Protein AF-A0A150UYK4-F1 (afdb_monomer)

Structure (mmCIF, N/CA/C/O backbone):
data_AF-A0A150UYK4-F1
#
_entry.id   AF-A0A150UYK4-F1
#
loop_
_atom_site.group_PDB
_atom_site.id
_atom_site.type_symbol
_atom_site.label_atom_id
_atom_site.label_alt_id
_atom_site.label_comp_id
_atom_site.label_asym_id
_atom_site.label_entity_id
_atom_site.label_seq_id
_atom_site.pdbx_PDB_ins_code
_atom_site.Cartn_x
_atom_site.Cartn_y
_atom_site.Cartn_z
_atom_site.occupancy
_atom_site.B_iso_or_equiv
_atom_site.auth_seq_id
_atom_site.auth_comp_id
_atom_site.auth_asym_id
_atom_site.auth_atom_id
_atom_site.pdbx_PDB_model_num
ATOM 1 N N . MET A 1 1 ? 56.166 -42.490 8.193 1.00 41.78 1 MET A N 1
ATOM 2 C CA . MET A 1 1 ? 55.393 -41.247 8.404 1.00 41.78 1 MET A CA 1
ATOM 3 C C . MET A 1 1 ? 55.087 -40.650 7.041 1.00 41.78 1 MET A C 1
ATOM 5 O O . MET A 1 1 ? 56.007 -40.181 6.388 1.00 41.78 1 MET A O 1
ATOM 9 N N . SER A 1 2 ? 53.834 -40.708 6.588 1.00 37.66 2 SER A N 1
ATOM 10 C CA . SER A 1 2 ? 53.384 -40.029 5.365 1.00 37.66 2 SER A CA 1
ATOM 11 C C . SER A 1 2 ? 51.964 -39.523 5.599 1.00 37.66 2 SER A C 1
ATOM 13 O O . SER A 1 2 ? 51.120 -40.248 6.119 1.00 37.66 2 SER A O 1
ATOM 15 N N . ALA A 1 3 ? 51.780 -38.231 5.338 1.00 38.16 3 ALA A N 1
ATOM 16 C CA . ALA A 1 3 ? 50.733 -37.390 5.892 1.00 38.16 3 ALA A CA 1
ATOM 17 C C . ALA A 1 3 ? 49.345 -37.642 5.283 1.00 38.16 3 ALA A C 1
ATOM 19 O O . ALA A 1 3 ? 49.191 -37.804 4.073 1.00 38.16 3 ALA A O 1
ATOM 20 N N . SER A 1 4 ? 48.340 -37.616 6.159 1.00 37.97 4 SER A N 1
ATOM 21 C CA . SER A 1 4 ? 46.916 -37.702 5.845 1.00 37.97 4 SER A CA 1
ATOM 22 C C . SER A 1 4 ? 46.449 -36.419 5.147 1.00 37.97 4 SER A C 1
ATOM 24 O O . SER A 1 4 ? 46.595 -35.322 5.687 1.00 37.97 4 SER A O 1
ATOM 26 N N . ARG A 1 5 ? 45.912 -36.541 3.928 1.00 37.88 5 ARG A N 1
ATOM 27 C CA . ARG A 1 5 ? 45.310 -35.431 3.174 1.00 37.88 5 ARG A CA 1
ATOM 28 C C . ARG A 1 5 ? 43.870 -35.250 3.658 1.00 37.88 5 ARG A C 1
ATOM 30 O O . ARG A 1 5 ? 42.977 -35.986 3.243 1.00 37.88 5 ARG A O 1
ATOM 37 N N . SER A 1 6 ? 43.656 -34.283 4.546 1.00 39.59 6 SER A N 1
ATOM 38 C CA . SER A 1 6 ? 42.324 -33.862 4.986 1.00 39.59 6 SER A CA 1
ATOM 39 C C . SER A 1 6 ? 41.492 -33.394 3.791 1.00 39.59 6 SER A C 1
ATOM 41 O O . SER A 1 6 ? 41.824 -32.415 3.124 1.00 39.59 6 SER A O 1
ATOM 43 N N . GLN A 1 7 ? 40.405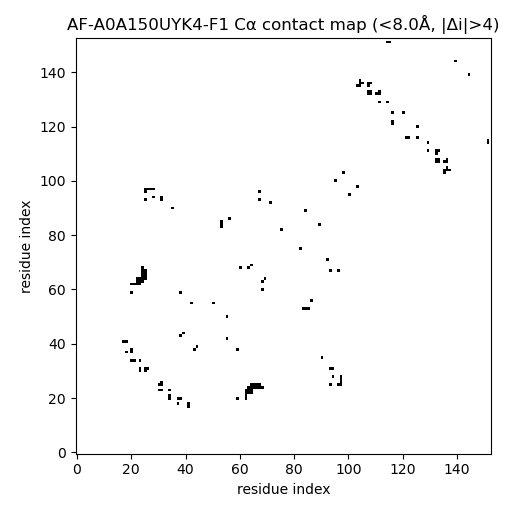 -34.113 3.516 1.00 41.28 7 GLN A N 1
ATOM 44 C CA . GLN A 1 7 ? 39.368 -33.701 2.579 1.00 41.28 7 GLN A CA 1
ATOM 45 C C . GLN A 1 7 ? 38.596 -32.538 3.209 1.00 41.28 7 GLN A C 1
ATOM 47 O O . GLN A 1 7 ? 37.773 -32.734 4.101 1.00 41.28 7 GLN A O 1
ATOM 52 N N . HIS A 1 8 ? 38.873 -31.310 2.776 1.00 39.81 8 HIS A N 1
ATOM 53 C CA . HIS A 1 8 ? 38.011 -30.180 3.097 1.00 39.81 8 HIS A CA 1
ATOM 54 C C . HIS A 1 8 ? 36.713 -30.328 2.299 1.00 39.81 8 HIS A C 1
ATOM 56 O O . HIS A 1 8 ? 36.669 -30.050 1.103 1.00 39.81 8 HIS A O 1
ATOM 62 N N . ALA A 1 9 ? 35.657 -30.803 2.961 1.00 41.19 9 ALA A N 1
ATOM 63 C CA . ALA A 1 9 ? 34.304 -30.731 2.436 1.00 41.19 9 ALA A CA 1
ATOM 64 C C . ALA A 1 9 ? 33.944 -29.253 2.225 1.00 41.19 9 ALA A C 1
ATOM 66 O O . ALA A 1 9 ? 33.888 -28.475 3.180 1.00 41.19 9 ALA A O 1
ATOM 67 N N . HIS A 1 10 ? 33.727 -28.852 0.973 1.00 42.84 10 HIS A N 1
ATOM 68 C CA . HIS A 1 10 ? 33.147 -27.549 0.676 1.00 42.84 10 HIS A CA 1
ATOM 69 C C . HIS A 1 10 ? 31.749 -27.482 1.307 1.00 42.84 10 HIS A C 1
ATOM 71 O O . HIS A 1 10 ? 30.961 -28.410 1.102 1.00 42.84 10 HIS A O 1
ATOM 77 N N . PRO A 1 11 ? 31.405 -26.424 2.062 1.00 45.41 11 PRO A N 1
ATOM 78 C CA . PRO A 1 11 ? 30.053 -26.274 2.568 1.00 45.41 11 PRO A CA 1
ATOM 79 C C . PRO A 1 11 ? 29.115 -26.138 1.369 1.00 45.41 11 PRO A C 1
ATOM 81 O O . PRO A 1 11 ? 29.203 -25.186 0.592 1.00 45.41 11 PRO A O 1
ATOM 84 N N . THR A 1 12 ? 28.232 -27.120 1.196 1.00 41.25 12 THR A N 1
ATOM 85 C CA . THR A 1 12 ? 27.165 -27.088 0.200 1.00 41.25 12 THR A CA 1
ATOM 86 C C . THR A 1 12 ? 26.349 -25.824 0.437 1.00 41.25 12 THR A C 1
ATOM 88 O O . THR A 1 12 ? 25.617 -25.731 1.425 1.00 41.25 12 THR A O 1
ATOM 91 N N . LYS A 1 13 ? 26.499 -24.829 -0.447 1.00 50.06 13 LYS A N 1
ATOM 92 C CA . LYS A 1 13 ? 25.675 -23.617 -0.458 1.00 50.06 13 LYS A CA 1
ATOM 93 C C . LYS A 1 13 ? 24.218 -24.072 -0.394 1.00 50.06 13 LYS A C 1
ATOM 95 O O . LYS A 1 13 ? 23.742 -24.730 -1.319 1.00 50.06 13 LYS A O 1
ATOM 100 N N . ARG A 1 14 ? 23.517 -23.783 0.708 1.00 47.06 14 ARG A N 1
ATOM 101 C CA . ARG A 1 14 ? 22.075 -24.035 0.805 1.00 47.06 14 ARG A CA 1
ATOM 102 C C . ARG A 1 14 ? 21.410 -23.199 -0.280 1.00 47.06 14 ARG A C 1
ATOM 104 O O . ARG A 1 14 ? 21.291 -21.985 -0.142 1.00 47.06 14 ARG A O 1
ATOM 111 N N . ILE A 1 15 ? 21.011 -23.843 -1.372 1.00 50.47 15 ILE A N 1
ATOM 112 C CA . ILE A 1 15 ? 20.191 -23.214 -2.401 1.00 50.47 15 ILE A CA 1
ATOM 113 C C . ILE A 1 15 ? 18.813 -23.019 -1.769 1.00 50.47 15 ILE A C 1
ATOM 115 O O . ILE A 1 15 ? 17.996 -23.939 -1.738 1.00 50.47 15 ILE A O 1
ATOM 119 N N . PHE A 1 16 ? 18.579 -21.838 -1.199 1.00 54.00 16 PHE A N 1
ATOM 120 C CA . PHE A 1 16 ? 17.243 -21.416 -0.803 1.00 54.00 16 PHE A CA 1
ATOM 121 C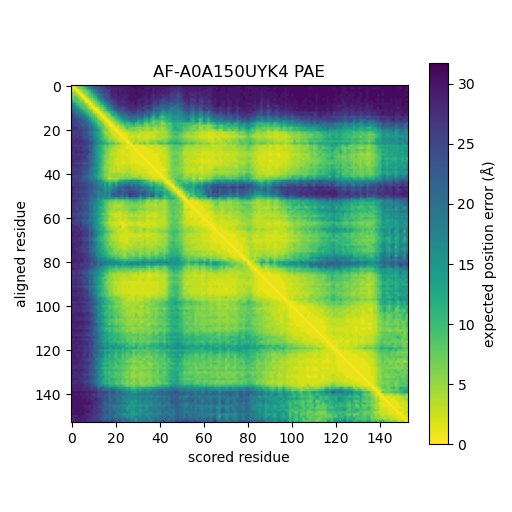 C . PHE A 1 16 ? 16.398 -21.344 -2.076 1.00 54.00 16 PHE A C 1
ATOM 123 O O . PHE A 1 16 ? 16.605 -20.473 -2.920 1.00 54.00 16 PHE A O 1
ATOM 130 N N . ARG A 1 17 ? 15.484 -22.302 -2.255 1.00 59.69 17 ARG A N 1
ATOM 131 C CA . ARG A 1 17 ? 14.493 -22.229 -3.329 1.00 59.69 17 ARG A CA 1
ATOM 132 C C . ARG A 1 17 ? 13.496 -21.143 -2.949 1.00 59.69 17 ARG A C 1
ATOM 134 O O . ARG A 1 17 ? 12.796 -21.279 -1.948 1.00 59.69 17 ARG A O 1
ATOM 141 N N . LEU A 1 18 ? 13.477 -20.064 -3.727 1.00 66.75 18 LEU A N 1
ATOM 142 C CA . LEU A 1 18 ? 12.472 -19.015 -3.598 1.00 66.75 18 LEU A CA 1
ATOM 143 C C . LEU A 1 18 ? 11.100 -19.650 -3.839 1.00 66.75 18 LEU A C 1
ATOM 145 O O . LEU A 1 18 ? 10.934 -20.461 -4.750 1.00 66.75 18 LEU A O 1
ATOM 149 N N . ARG A 1 19 ? 10.130 -19.332 -2.984 1.00 69.94 19 ARG A N 1
ATOM 150 C CA . ARG A 1 19 ? 8.753 -19.776 -3.182 1.00 69.94 19 ARG A CA 1
ATOM 151 C C . ARG A 1 19 ? 8.131 -18.894 -4.256 1.00 69.94 19 ARG A C 1
ATOM 153 O O . ARG A 1 19 ? 8.082 -17.680 -4.072 1.00 69.94 19 ARG A O 1
ATOM 160 N N . ASP A 1 20 ? 7.605 -19.501 -5.313 1.00 77.19 20 ASP A N 1
ATOM 161 C CA . ASP A 1 20 ? 6.874 -18.753 -6.333 1.00 77.19 20 ASP A CA 1
ATOM 162 C C . ASP A 1 20 ? 5.633 -18.081 -5.708 1.00 77.19 20 ASP A C 1
ATOM 164 O O . ASP A 1 20 ? 4.820 -18.757 -5.055 1.00 77.19 20 ASP A O 1
ATOM 168 N N . PRO A 1 21 ? 5.473 -16.753 -5.857 1.00 80.38 21 PRO A N 1
ATOM 169 C CA . PRO A 1 21 ? 4.268 -16.050 -5.463 1.00 80.38 21 PRO A CA 1
ATOM 170 C C . PRO A 1 21 ? 3.068 -16.573 -6.245 1.00 80.38 21 PRO A C 1
ATOM 172 O O . PRO A 1 21 ? 3.162 -16.934 -7.419 1.00 80.38 21 PRO A O 1
ATOM 175 N N . LYS A 1 22 ? 1.893 -16.547 -5.612 1.00 86.75 22 LYS A N 1
ATOM 176 C CA . LYS A 1 22 ? 0.650 -16.669 -6.374 1.00 86.75 22 LYS A CA 1
ATOM 177 C C . LYS A 1 22 ? 0.531 -15.460 -7.310 1.00 86.75 22 LYS A C 1
ATOM 179 O O . LYS A 1 22 ? 0.861 -14.354 -6.872 1.00 86.75 22 LYS A O 1
ATOM 184 N N . PRO A 1 23 ? 0.030 -15.637 -8.542 1.00 89.31 23 PRO A N 1
ATOM 185 C CA . PRO A 1 23 ? -0.203 -14.505 -9.419 1.00 89.31 23 PRO A CA 1
ATOM 186 C C . PRO A 1 23 ? -1.152 -13.477 -8.793 1.00 89.31 23 PRO A C 1
ATOM 188 O O . PRO A 1 23 ? -2.139 -13.845 -8.151 1.00 89.31 23 PRO A O 1
ATOM 191 N N . TYR A 1 24 ? -0.855 -12.194 -8.987 1.00 90.00 24 TYR A N 1
ATOM 192 C CA . TYR A 1 24 ? -1.623 -11.081 -8.443 1.00 90.00 24 TYR A CA 1
ATOM 193 C C . TYR A 1 24 ? -2.315 -10.299 -9.556 1.00 90.00 24 TYR A C 1
ATOM 195 O O . TYR A 1 24 ? -1.668 -9.725 -10.430 1.00 90.00 24 TYR A O 1
ATOM 203 N N . SER A 1 25 ? -3.645 -10.244 -9.488 1.00 88.31 25 SER A N 1
ATOM 204 C CA . SER A 1 25 ? -4.497 -9.584 -10.481 1.00 88.31 25 SER A CA 1
ATOM 205 C C . SER A 1 25 ? -5.189 -8.317 -9.967 1.00 88.31 25 SER A C 1
ATOM 207 O O . SER A 1 25 ? -6.147 -7.863 -10.585 1.00 88.31 25 SER A O 1
ATOM 209 N N . GLY A 1 26 ? -4.770 -7.762 -8.822 1.00 86.31 26 GLY A N 1
ATOM 210 C CA . GLY A 1 26 ? -5.419 -6.566 -8.264 1.00 86.31 26 GLY A CA 1
ATOM 211 C C . GLY A 1 26 ? -6.761 -6.841 -7.581 1.00 86.31 26 GLY A C 1
ATOM 212 O O . GLY A 1 26 ? -7.656 -6.009 -7.636 1.00 86.31 26 GLY A O 1
ATOM 213 N N . SER A 1 27 ? -6.941 -8.015 -6.971 1.00 84.88 27 SER A N 1
ATOM 214 C CA . SER A 1 27 ? -8.253 -8.445 -6.461 1.00 84.88 27 SER A CA 1
ATOM 215 C C . SER A 1 27 ? -8.656 -7.841 -5.110 1.00 84.88 27 SER A C 1
ATOM 217 O O . SER A 1 27 ? -9.845 -7.670 -4.855 1.00 84.88 27 SER A O 1
ATOM 219 N N . SER A 1 28 ? -7.707 -7.565 -4.207 1.00 85.88 28 SER A N 1
ATOM 220 C CA . SER A 1 28 ? -7.989 -6.998 -2.878 1.00 85.88 28 SER A CA 1
ATOM 221 C C . SER A 1 28 ? -6.727 -6.507 -2.164 1.00 85.88 28 SER A C 1
ATOM 223 O O . SER A 1 28 ? -5.620 -6.959 -2.460 1.00 85.88 28 SER A O 1
ATOM 225 N N . LEU A 1 29 ? -6.903 -5.662 -1.139 1.00 83.75 29 LEU A N 1
ATOM 226 C CA . LEU A 1 29 ? -5.810 -5.211 -0.266 1.00 83.75 29 LEU A CA 1
ATOM 227 C C . LEU A 1 29 ? -5.147 -6.375 0.487 1.00 83.75 29 LEU A C 1
ATOM 229 O O . LEU A 1 29 ? -3.930 -6.407 0.650 1.00 83.75 29 LEU A O 1
ATOM 233 N N . ARG A 1 30 ? -5.931 -7.382 0.890 1.00 83.94 30 ARG A N 1
ATOM 234 C CA . ARG A 1 30 ? -5.395 -8.607 1.496 1.00 83.94 30 ARG A CA 1
ATOM 235 C C . ARG A 1 30 ? -4.494 -9.362 0.520 1.00 83.94 30 ARG A C 1
ATOM 237 O O . ARG A 1 30 ? -3.382 -9.725 0.890 1.00 83.94 30 ARG A O 1
ATOM 244 N N . ALA A 1 31 ? -4.953 -9.565 -0.716 1.00 86.81 31 ALA A N 1
ATOM 245 C CA . ALA A 1 31 ? -4.157 -10.222 -1.751 1.00 86.81 31 ALA A CA 1
ATOM 246 C C . ALA A 1 31 ? -2.874 -9.436 -2.062 1.00 86.81 31 ALA A C 1
ATOM 248 O O . ALA A 1 31 ? -1.825 -10.044 -2.249 1.00 86.81 31 ALA A O 1
ATOM 249 N N . TYR A 1 32 ? -2.936 -8.100 -2.046 1.00 90.06 32 TYR A N 1
ATOM 250 C CA . TYR A 1 32 ? -1.758 -7.241 -2.160 1.00 90.06 32 TYR A CA 1
ATOM 251 C C . TYR A 1 32 ? -0.752 -7.495 -1.028 1.00 90.06 32 TYR A C 1
ATOM 253 O O . TYR A 1 32 ? 0.411 -7.775 -1.302 1.00 90.06 32 TYR A O 1
ATOM 261 N N . HIS A 1 33 ? -1.183 -7.470 0.237 1.00 87.44 33 HIS A N 1
ATOM 262 C CA . HIS A 1 33 ? -0.281 -7.719 1.367 1.00 87.44 33 HIS A CA 1
ATOM 263 C C . HIS A 1 33 ? 0.320 -9.125 1.339 1.00 87.44 33 HIS A C 1
ATOM 265 O O . HIS A 1 33 ? 1.507 -9.290 1.611 1.00 87.44 33 HIS A O 1
ATOM 271 N N . GLU A 1 34 ? -0.480 -10.137 0.998 1.00 88.44 34 GLU A N 1
ATOM 272 C CA . GLU A 1 34 ? 0.010 -11.506 0.831 1.00 88.44 34 GLU A CA 1
ATOM 273 C C . GLU A 1 34 ? 1.060 -11.585 -0.284 1.00 88.44 34 GLU A C 1
ATOM 275 O O . GLU A 1 34 ? 2.094 -12.223 -0.096 1.00 88.44 34 GLU A O 1
ATOM 280 N N . PHE A 1 35 ? 0.840 -10.893 -1.405 1.00 89.38 35 PHE A N 1
ATOM 281 C CA . PHE A 1 35 ? 1.780 -10.826 -2.520 1.00 89.38 35 PHE A CA 1
ATOM 282 C C . PHE A 1 35 ? 3.106 -10.170 -2.104 1.00 89.38 35 PHE A C 1
ATOM 284 O O . PHE A 1 35 ? 4.153 -10.814 -2.180 1.00 89.38 35 PHE A O 1
ATOM 291 N N . ILE A 1 36 ? 3.071 -8.946 -1.564 1.00 89.00 36 ILE A N 1
ATOM 292 C CA . ILE A 1 36 ? 4.263 -8.208 -1.102 1.00 89.00 36 ILE A CA 1
ATOM 293 C C . ILE A 1 36 ? 5.041 -8.990 -0.033 1.00 89.00 36 ILE A C 1
ATOM 295 O O . ILE A 1 36 ? 6.265 -9.097 -0.113 1.00 89.00 36 ILE A O 1
ATOM 299 N N . ARG A 1 37 ? 4.349 -9.631 0.918 1.00 86.69 37 ARG A N 1
ATOM 300 C CA . ARG A 1 37 ? 4.993 -10.424 1.976 1.00 86.69 37 ARG A CA 1
ATOM 301 C C . ARG A 1 37 ? 5.784 -11.612 1.421 1.00 86.69 37 ARG A C 1
ATOM 303 O O . ARG A 1 37 ? 6.791 -11.994 2.022 1.00 86.69 37 ARG A O 1
ATOM 310 N N . VAL A 1 38 ? 5.372 -12.209 0.296 1.00 85.88 38 VAL A N 1
ATOM 311 C CA . VAL A 1 38 ? 6.155 -13.283 -0.344 1.00 85.88 38 VAL A CA 1
ATOM 312 C C . VAL A 1 38 ? 7.491 -12.744 -0.846 1.00 85.88 38 VAL A C 1
ATOM 314 O O . VAL A 1 38 ? 8.505 -13.405 -0.627 1.00 85.88 38 VAL A O 1
ATOM 317 N N . TYR A 1 39 ? 7.528 -11.551 -1.446 1.00 84.38 39 TYR A N 1
ATOM 318 C CA . TYR A 1 39 ? 8.788 -10.917 -1.846 1.00 84.38 39 TYR A CA 1
ATOM 319 C C . TYR A 1 39 ? 9.689 -10.663 -0.636 1.00 84.38 39 TYR A C 1
ATOM 321 O O . TYR A 1 39 ? 10.835 -11.108 -0.614 1.00 84.38 39 TYR A O 1
ATOM 329 N N . GLU A 1 40 ? 9.155 -10.012 0.398 1.00 82.38 40 GLU A N 1
ATOM 330 C CA . GLU A 1 40 ? 9.904 -9.680 1.615 1.00 82.38 40 GLU A CA 1
ATOM 331 C C . GLU A 1 40 ? 10.445 -10.934 2.310 1.00 82.38 40 GLU A C 1
ATOM 333 O O . GLU A 1 40 ? 11.601 -10.967 2.717 1.00 82.38 40 GLU A O 1
ATOM 338 N N . SER A 1 41 ? 9.658 -12.010 2.374 1.00 80.00 41 SER A N 1
ATOM 339 C CA . SER A 1 41 ? 10.107 -13.280 2.961 1.00 80.00 41 SER A CA 1
ATOM 340 C C . SER A 1 41 ? 11.170 -13.971 2.102 1.00 80.00 41 SER A C 1
ATOM 342 O O . SER A 1 41 ? 12.081 -14.603 2.631 1.00 80.00 41 SER A O 1
ATOM 344 N N . SER A 1 42 ? 11.054 -13.866 0.777 1.00 77.00 42 SER A N 1
ATOM 345 C CA . SER A 1 42 ? 11.940 -14.557 -0.167 1.00 77.00 42 SER A CA 1
ATOM 346 C C . SER A 1 42 ? 13.286 -13.848 -0.324 1.00 77.00 42 SER A C 1
ATOM 348 O O . SER A 1 42 ? 14.310 -14.509 -0.474 1.00 77.00 42 SER A O 1
ATOM 350 N N . PHE A 1 43 ? 13.300 -12.514 -0.252 1.00 73.94 43 PHE A N 1
ATOM 351 C CA . PHE A 1 43 ? 14.487 -11.700 -0.519 1.00 73.94 43 PHE A CA 1
ATOM 352 C C . PHE A 1 43 ? 15.004 -10.912 0.690 1.00 73.94 43 PHE A C 1
ATOM 354 O O . PHE A 1 43 ? 16.178 -10.536 0.692 1.00 73.94 43 PHE A O 1
ATOM 361 N N . GLY A 1 44 ? 14.183 -10.700 1.723 1.00 65.62 44 GLY A N 1
ATOM 362 C CA . GLY A 1 44 ? 14.570 -10.034 2.972 1.00 65.62 44 GLY A CA 1
ATOM 363 C C . GLY A 1 44 ? 15.400 -10.910 3.916 1.00 65.62 44 GLY A C 1
ATOM 364 O O . GLY A 1 44 ? 16.097 -10.381 4.774 1.00 65.62 44 GLY A O 1
ATOM 365 N N . LEU A 1 45 ? 15.391 -12.238 3.730 1.00 56.19 45 LEU A N 1
ATOM 366 C CA . LEU A 1 45 ? 16.211 -13.188 4.501 1.00 56.19 45 LEU A CA 1
ATOM 367 C C . LEU A 1 45 ? 17.573 -13.502 3.855 1.00 56.19 45 LEU A C 1
ATOM 369 O O . LEU A 1 45 ? 18.434 -14.116 4.484 1.00 56.19 45 LEU A O 1
ATOM 373 N N . THR A 1 46 ? 17.797 -13.104 2.601 1.00 53.75 46 THR A N 1
ATOM 374 C CA . THR A 1 46 ? 19.071 -13.345 1.904 1.00 53.75 46 THR A CA 1
ATOM 375 C C . THR A 1 46 ? 20.104 -12.279 2.259 1.00 53.75 46 THR A C 1
ATOM 377 O O . THR A 1 46 ? 20.204 -11.265 1.573 1.00 53.75 46 THR A O 1
ATOM 380 N N . LEU A 1 47 ? 20.913 -12.542 3.291 1.00 47.88 47 LEU A N 1
ATOM 381 C CA . LEU A 1 47 ? 22.068 -11.711 3.661 1.00 47.88 47 LEU A CA 1
ATOM 382 C C . LEU A 1 47 ? 23.227 -11.761 2.637 1.00 47.88 47 LEU A C 1
ATOM 384 O O . LEU A 1 47 ? 24.132 -10.943 2.718 1.00 47.88 47 LEU A O 1
ATOM 388 N N . GLU A 1 48 ? 23.222 -12.700 1.679 1.00 49.81 48 GLU A N 1
ATOM 389 C CA . GLU A 1 48 ? 24.429 -13.015 0.885 1.00 49.81 48 GLU A CA 1
ATOM 390 C C . GLU A 1 48 ? 24.251 -13.170 -0.632 1.00 49.81 48 GLU A C 1
ATOM 392 O O . GLU A 1 48 ? 25.231 -13.405 -1.335 1.00 49.81 48 GLU A O 1
ATOM 397 N N . ASN A 1 49 ? 23.051 -12.993 -1.188 1.00 50.78 49 ASN A N 1
ATOM 398 C CA . ASN A 1 49 ? 22.901 -12.978 -2.646 1.00 50.78 49 ASN A CA 1
ATOM 399 C C . ASN A 1 49 ? 22.717 -11.539 -3.132 1.00 50.78 49 ASN A C 1
ATOM 401 O O . ASN A 1 49 ? 21.608 -10.996 -3.173 1.00 50.78 49 ASN A O 1
ATOM 405 N N . SER A 1 50 ? 23.852 -10.953 -3.508 1.00 46.72 50 SER A N 1
ATOM 406 C CA . SER A 1 50 ? 24.042 -9.679 -4.203 1.00 46.72 50 SER A CA 1
ATOM 407 C C . SER A 1 50 ? 23.473 -9.667 -5.630 1.00 46.72 50 SER A C 1
ATOM 409 O O . SER A 1 50 ? 24.049 -9.045 -6.520 1.00 46.72 50 SER A O 1
ATOM 411 N N . SER A 1 51 ? 22.350 -10.346 -5.895 1.00 56.00 51 SER A N 1
ATOM 412 C CA . SER A 1 51 ? 21.633 -10.074 -7.140 1.00 56.00 51 SER A CA 1
ATOM 413 C C . SER A 1 51 ? 21.164 -8.622 -7.084 1.00 56.00 51 SER A C 1
ATOM 415 O O . SER A 1 51 ? 20.621 -8.192 -6.057 1.00 56.00 51 SER A O 1
ATOM 417 N N . VAL A 1 52 ? 21.401 -7.874 -8.164 1.00 67.88 52 VAL A N 1
ATOM 418 C CA . VAL A 1 52 ? 21.008 -6.467 -8.280 1.00 67.88 52 VAL A CA 1
ATOM 419 C C . VAL A 1 52 ? 19.534 -6.377 -7.894 1.00 67.88 52 VAL A C 1
ATOM 421 O O . VAL A 1 52 ? 18.739 -7.219 -8.307 1.00 67.88 52 VAL A O 1
ATOM 424 N N . GLU A 1 53 ? 19.151 -5.404 -7.067 1.00 70.19 53 GLU A N 1
ATOM 425 C CA . GLU A 1 53 ? 17.757 -5.218 -6.624 1.00 70.19 53 GLU A CA 1
ATOM 426 C C . GLU A 1 53 ? 16.778 -5.251 -7.812 1.00 70.19 53 GLU A C 1
ATOM 428 O O . GLU A 1 53 ? 15.708 -5.851 -7.736 1.00 70.19 53 GLU A O 1
ATOM 433 N N . LYS A 1 54 ? 17.240 -4.743 -8.959 1.00 71.62 54 LYS A N 1
ATOM 434 C CA . LYS A 1 54 ? 16.601 -4.836 -10.270 1.00 71.62 54 LYS A CA 1
ATOM 435 C C . LYS A 1 54 ? 16.251 -6.263 -10.707 1.00 71.62 54 LYS A C 1
ATOM 437 O O . LYS A 1 54 ? 15.161 -6.465 -11.219 1.00 71.62 54 LYS A O 1
ATOM 442 N N . ASP A 1 55 ? 17.114 -7.254 -10.521 1.00 74.62 55 ASP A N 1
ATOM 443 C CA . ASP A 1 55 ? 16.857 -8.632 -10.967 1.00 74.62 55 ASP A CA 1
ATOM 444 C C . ASP A 1 55 ? 15.810 -9.320 -10.085 1.00 74.62 55 ASP A C 1
ATOM 446 O O . ASP A 1 55 ? 14.904 -9.981 -10.594 1.00 74.62 55 ASP A O 1
ATOM 450 N N . LYS A 1 56 ? 15.887 -9.106 -8.762 1.00 77.00 56 LYS A N 1
ATOM 451 C CA . LYS A 1 56 ? 14.867 -9.572 -7.799 1.00 77.00 56 LYS A CA 1
ATOM 452 C C . LYS A 1 56 ? 13.508 -8.983 -8.157 1.00 77.00 56 LYS A C 1
ATOM 454 O O . LYS A 1 56 ? 12.491 -9.675 -8.179 1.00 77.00 56 LYS A O 1
ATOM 459 N N . PHE A 1 57 ? 13.530 -7.699 -8.490 1.00 75.81 57 PHE A N 1
ATOM 460 C CA . PHE A 1 57 ? 12.372 -6.946 -8.902 1.00 75.81 57 PHE A CA 1
ATOM 461 C C . PHE A 1 57 ? 11.779 -7.452 -10.228 1.00 75.81 57 PHE A C 1
ATOM 463 O O . PHE A 1 57 ? 10.599 -7.796 -10.279 1.00 75.81 57 PHE A O 1
ATOM 470 N N . MET A 1 58 ? 12.600 -7.600 -11.274 1.00 76.75 58 MET A N 1
ATOM 471 C CA . MET A 1 58 ? 12.210 -8.163 -12.577 1.00 76.75 58 MET A CA 1
ATOM 472 C C . MET A 1 58 ? 11.610 -9.560 -12.450 1.00 76.75 58 MET A C 1
ATOM 474 O O . MET A 1 58 ? 10.591 -9.846 -13.080 1.00 76.75 58 MET A O 1
ATOM 478 N N . TRP A 1 59 ? 12.193 -10.403 -11.599 1.00 80.31 59 TRP A N 1
ATOM 479 C CA . TRP A 1 59 ? 11.648 -11.722 -11.310 1.00 80.31 59 TRP A CA 1
ATOM 480 C C . TRP A 1 59 ? 10.274 -11.647 -10.638 1.00 80.31 59 TRP A C 1
ATOM 482 O O . TRP A 1 59 ? 9.388 -12.423 -10.975 1.00 80.31 59 TRP A O 1
ATOM 492 N N . PHE A 1 6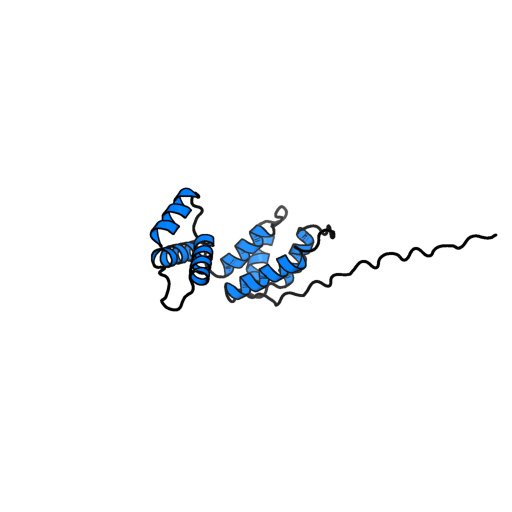0 ? 10.055 -10.722 -9.706 1.00 83.94 60 PHE A N 1
ATOM 493 C CA . PHE A 1 60 ? 8.785 -10.638 -8.986 1.00 83.94 60 PHE A CA 1
ATOM 494 C C . PHE A 1 60 ? 7.641 -10.070 -9.844 1.00 83.94 60 PHE A C 1
ATOM 496 O O . PHE A 1 60 ? 6.491 -10.493 -9.729 1.00 83.94 60 PHE A O 1
ATOM 503 N N . MET A 1 61 ? 7.953 -9.155 -10.764 1.00 83.12 61 MET A N 1
ATOM 504 C CA . MET A 1 61 ? 6.958 -8.531 -11.642 1.00 83.12 61 MET A CA 1
ATOM 505 C C . MET A 1 61 ? 6.243 -9.508 -12.575 1.00 83.12 61 MET A C 1
ATOM 507 O O . MET A 1 61 ? 5.095 -9.262 -12.943 1.00 83.12 61 MET A O 1
ATOM 511 N N . GLN A 1 62 ? 6.877 -10.625 -12.942 1.00 85.69 62 GLN A N 1
ATOM 512 C CA . GLN A 1 62 ? 6.263 -11.615 -13.836 1.00 85.69 62 GLN A CA 1
ATOM 513 C C . GLN A 1 62 ? 4.989 -12.249 -13.249 1.00 85.69 62 GLN A C 1
ATOM 515 O O . GLN A 1 62 ? 4.196 -12.834 -13.983 1.00 85.69 62 GLN A O 1
ATOM 520 N N . PHE A 1 63 ? 4.790 -12.130 -11.932 1.00 89.94 63 PHE A N 1
ATOM 521 C CA . PHE A 1 63 ? 3.617 -12.646 -11.235 1.00 89.94 63 PHE A CA 1
ATOM 522 C C . PHE A 1 63 ? 2.441 -11.655 -11.215 1.00 89.94 63 PHE A C 1
ATOM 524 O O . PHE A 1 63 ? 1.367 -12.013 -10.734 1.00 89.94 63 PHE A O 1
ATOM 531 N N . LEU A 1 64 ? 2.586 -10.439 -11.759 1.00 90.75 64 LEU A N 1
ATOM 532 C CA . LEU A 1 64 ? 1.440 -9.572 -12.040 1.00 90.75 64 LEU A CA 1
ATOM 533 C C . LEU A 1 64 ? 0.599 -10.142 -13.190 1.00 90.75 64 LEU A C 1
ATOM 535 O O . LEU A 1 64 ? 1.126 -10.625 -14.193 1.00 90.75 64 LEU A O 1
ATOM 539 N N . GLN A 1 65 ? -0.723 -10.029 -13.085 1.00 91.06 65 GLN A N 1
ATOM 540 C CA . GLN A 1 65 ? -1.669 -10.443 -14.122 1.00 91.06 65 GLN A CA 1
ATOM 541 C C . GLN A 1 65 ? -2.753 -9.393 -14.357 1.00 91.06 65 GLN A C 1
ATOM 543 O O . GLN A 1 65 ? -3.070 -8.612 -13.466 1.00 91.06 65 GLN A O 1
ATOM 548 N N . GLY A 1 66 ? -3.342 -9.407 -15.556 1.00 89.56 66 GLY A N 1
ATOM 549 C CA . GLY A 1 66 ? -4.430 -8.504 -15.938 1.00 89.56 66 GLY A CA 1
ATOM 550 C C . GLY A 1 66 ? -4.037 -7.027 -15.860 1.00 89.56 66 GLY A C 1
ATOM 551 O O . GLY A 1 66 ? -2.889 -6.668 -16.117 1.00 89.56 66 GLY A O 1
ATOM 552 N N . ASN A 1 67 ? -4.983 -6.180 -15.449 1.00 88.31 67 ASN A N 1
ATOM 553 C CA . ASN A 1 67 ? -4.817 -4.723 -15.460 1.00 88.31 67 ASN A CA 1
ATOM 554 C C . ASN A 1 67 ? -3.555 -4.224 -14.723 1.00 88.31 67 ASN A C 1
ATOM 556 O O . ASN A 1 67 ? -2.846 -3.403 -15.304 1.00 88.31 67 ASN A O 1
ATOM 560 N N . PRO A 1 68 ? -3.198 -4.712 -13.510 1.00 88.25 68 PRO A N 1
ATOM 561 C CA . PRO A 1 68 ? -1.954 -4.301 -12.853 1.00 88.25 68 PRO A CA 1
ATOM 562 C C . PRO A 1 68 ? -0.691 -4.575 -13.673 1.00 88.25 68 PRO A C 1
ATOM 564 O O . PRO A 1 68 ? 0.234 -3.765 -13.650 1.00 88.25 68 PRO A O 1
ATOM 567 N N . ARG A 1 69 ? -0.648 -5.699 -14.403 1.00 90.38 69 ARG A N 1
ATOM 568 C CA . ARG A 1 69 ? 0.480 -6.048 -15.276 1.00 90.38 69 ARG A CA 1
ATOM 569 C C . ARG A 1 69 ? 0.596 -5.038 -16.410 1.00 90.38 69 ARG A C 1
ATOM 571 O O . ARG A 1 69 ? 1.663 -4.462 -16.608 1.00 90.38 69 ARG A O 1
ATOM 578 N N . ASP A 1 70 ? -0.498 -4.818 -17.129 1.00 90.31 70 ASP A N 1
ATOM 579 C CA . ASP A 1 70 ? -0.507 -3.967 -18.319 1.00 90.31 70 ASP A CA 1
ATOM 580 C C . ASP A 1 70 ? -0.202 -2.510 -17.958 1.00 90.31 70 ASP A C 1
ATOM 582 O O . ASP A 1 70 ? 0.649 -1.876 -18.585 1.00 90.31 70 ASP A O 1
ATOM 586 N N . ALA A 1 71 ? -0.811 -2.006 -16.880 1.00 89.12 71 ALA A N 1
ATOM 587 C CA . ALA A 1 71 ? -0.555 -0.666 -16.366 1.00 89.12 71 ALA A CA 1
ATOM 588 C C . ALA A 1 71 ? 0.913 -0.483 -15.952 1.00 89.12 71 ALA A C 1
ATOM 590 O O . ALA A 1 71 ? 1.512 0.562 -16.221 1.00 89.12 71 ALA A O 1
ATOM 591 N N . TRP A 1 72 ? 1.515 -1.503 -15.334 1.00 87.81 72 TRP A N 1
ATOM 592 C CA . TRP A 1 72 ? 2.918 -1.455 -14.947 1.00 87.81 72 TRP A CA 1
ATOM 593 C C . TRP A 1 72 ? 3.851 -1.395 -16.163 1.00 87.81 72 TRP A C 1
ATOM 595 O O . TRP A 1 72 ? 4.739 -0.543 -16.223 1.00 87.81 72 TRP A O 1
ATOM 605 N N . TYR A 1 73 ? 3.631 -2.248 -17.169 1.00 86.81 73 TYR A N 1
ATOM 606 C CA . TYR A 1 73 ? 4.431 -2.211 -18.395 1.00 86.81 73 TYR A CA 1
ATOM 607 C C . TYR A 1 73 ? 4.295 -0.870 -19.123 1.00 86.81 73 TYR A C 1
ATOM 609 O O . TYR A 1 73 ? 5.309 -0.310 -19.534 1.00 86.81 73 TYR A O 1
ATOM 617 N N . MET A 1 74 ? 3.086 -0.306 -19.212 1.00 87.19 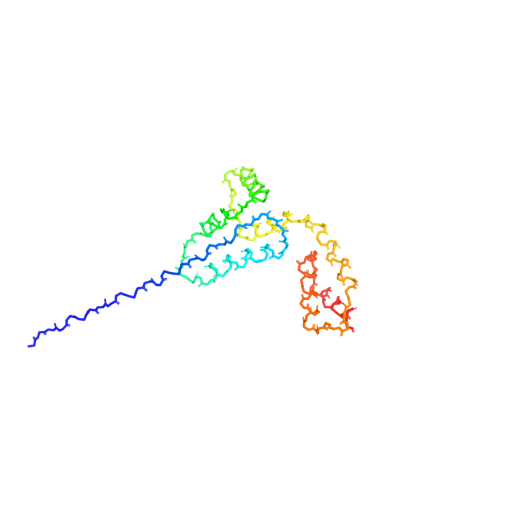74 MET A N 1
ATOM 618 C CA . MET A 1 74 ? 2.880 1.027 -19.793 1.00 87.19 74 MET A CA 1
ATOM 619 C C . MET A 1 74 ? 3.649 2.119 -19.036 1.00 87.19 74 MET A C 1
ATOM 621 O O . MET A 1 74 ? 4.270 2.977 -19.665 1.00 87.19 74 MET A O 1
ATOM 625 N N . GLN A 1 75 ? 3.656 2.080 -17.699 1.00 84.12 75 GLN A N 1
ATOM 626 C CA . GLN A 1 75 ? 4.429 3.011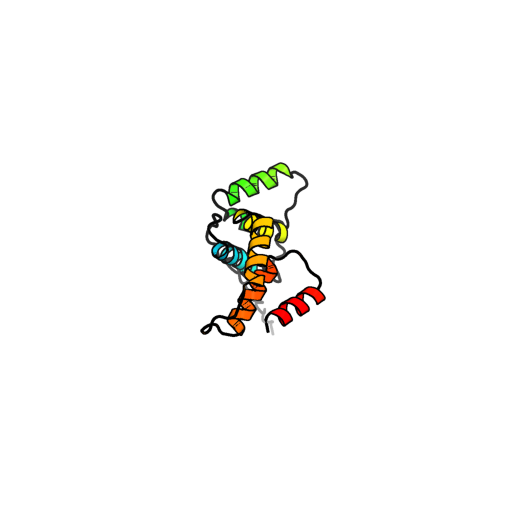 -16.872 1.00 84.12 75 GLN A CA 1
ATOM 627 C C . GLN A 1 75 ? 5.934 2.889 -17.152 1.00 84.12 75 GLN A C 1
ATOM 629 O O . GLN A 1 75 ? 6.612 3.903 -17.330 1.00 84.12 75 GLN A O 1
ATOM 634 N N . CYS A 1 76 ? 6.456 1.661 -17.218 1.00 81.50 76 CYS A N 1
ATOM 635 C CA . CYS A 1 76 ? 7.861 1.413 -17.521 1.00 81.50 76 CYS A CA 1
ATOM 636 C C . CYS A 1 76 ? 8.249 1.891 -18.924 1.00 81.50 76 CYS A C 1
ATOM 638 O O . CYS A 1 76 ? 9.272 2.559 -19.056 1.00 81.50 76 CYS A O 1
ATOM 640 N N . GLU A 1 77 ? 7.451 1.593 -19.954 1.00 82.88 77 GLU A N 1
ATOM 641 C CA . GLU A 1 77 ? 7.719 2.047 -21.326 1.00 82.88 77 GLU A CA 1
ATOM 642 C C . GLU A 1 77 ? 7.698 3.577 -21.428 1.00 82.88 77 GLU A C 1
ATOM 644 O O . GLU A 1 77 ? 8.599 4.162 -22.026 1.00 82.88 77 GLU A O 1
ATOM 649 N N . ARG A 1 78 ? 6.741 4.249 -20.771 1.00 82.31 78 ARG A N 1
ATOM 650 C CA . ARG A 1 78 ? 6.647 5.719 -20.770 1.00 82.31 78 ARG A CA 1
ATOM 651 C C . ARG A 1 78 ? 7.878 6.403 -20.172 1.00 82.31 78 ARG A C 1
ATOM 653 O O . ARG A 1 78 ? 8.178 7.536 -20.531 1.00 82.31 78 ARG A O 1
ATOM 660 N N . MET A 1 79 ? 8.557 5.747 -19.233 1.00 77.56 79 MET A N 1
ATOM 661 C CA . MET A 1 79 ? 9.653 6.341 -18.461 1.00 77.56 79 MET A CA 1
ATOM 662 C C . MET A 1 79 ? 11.042 5.844 -18.919 1.00 77.56 79 MET A C 1
ATOM 664 O O . MET A 1 79 ? 12.071 6.238 -18.364 1.00 77.56 79 MET A O 1
ATOM 668 N N . ARG A 1 80 ? 11.111 4.982 -19.943 1.00 77.06 80 ARG A N 1
ATOM 669 C CA . ARG A 1 80 ? 12.381 4.546 -20.546 1.00 77.06 80 ARG A CA 1
ATOM 670 C C . ARG A 1 80 ? 13.085 5.687 -21.296 1.00 77.06 80 ARG A C 1
ATOM 672 O O . ARG A 1 80 ? 12.423 6.597 -21.786 1.00 77.06 80 ARG A O 1
ATOM 679 N N . PRO A 1 81 ? 14.427 5.634 -21.435 1.00 65.62 81 PRO A N 1
ATOM 680 C CA . PRO A 1 81 ? 15.339 4.570 -20.988 1.00 65.62 81 PRO A CA 1
ATOM 681 C C . PRO A 1 81 ? 15.900 4.750 -19.564 1.00 65.62 81 PRO A C 1
ATOM 683 O O . PRO A 1 81 ? 1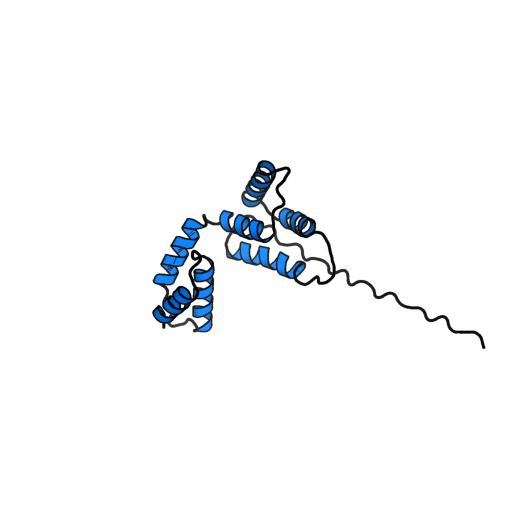6.584 3.859 -19.071 1.00 65.62 81 PRO A O 1
ATOM 686 N N . LEU A 1 82 ? 15.632 5.880 -18.902 1.00 70.38 82 LEU A N 1
ATOM 687 C CA . LEU A 1 82 ? 16.298 6.271 -17.648 1.00 70.38 82 LEU A CA 1
ATOM 688 C C . LEU A 1 82 ? 15.613 5.752 -16.375 1.00 70.38 82 LEU A C 1
ATOM 690 O O . LEU A 1 82 ? 16.164 5.888 -15.284 1.00 70.38 82 LEU A O 1
ATOM 694 N N . TYR A 1 83 ? 14.421 5.167 -16.486 1.00 75.69 83 TYR A N 1
ATOM 695 C CA . TYR A 1 83 ? 13.665 4.732 -15.319 1.00 75.69 83 TYR A CA 1
ATOM 696 C C . TYR A 1 83 ? 14.121 3.379 -14.780 1.00 75.69 83 TYR A C 1
ATOM 698 O O . TYR A 1 83 ? 14.036 2.351 -15.454 1.00 75.69 83 TYR A O 1
ATOM 706 N N . ASN A 1 84 ? 14.564 3.396 -13.524 1.00 75.88 84 ASN A N 1
ATOM 707 C CA . ASN A 1 84 ? 14.887 2.211 -12.746 1.00 75.88 84 ASN A CA 1
ATOM 708 C C . ASN A 1 84 ? 13.981 2.180 -11.501 1.00 75.88 84 ASN A C 1
ATOM 710 O O . ASN A 1 84 ? 14.353 2.764 -10.482 1.00 75.88 84 ASN A O 1
ATOM 714 N N . PRO A 1 85 ? 12.784 1.572 -11.594 1.00 77.06 85 PRO A N 1
ATOM 715 C CA . PRO A 1 85 ? 11.823 1.547 -10.497 1.00 77.06 85 PRO A CA 1
ATOM 716 C C . PRO A 1 85 ? 12.407 0.881 -9.251 1.00 77.06 85 PRO A C 1
ATOM 718 O O . PRO A 1 85 ? 13.042 -0.172 -9.330 1.00 77.06 85 PRO A O 1
ATOM 721 N N . THR A 1 86 ? 12.154 1.482 -8.094 1.00 79.50 86 THR A N 1
ATOM 722 C CA . THR A 1 86 ? 12.508 0.899 -6.792 1.00 79.50 86 THR A CA 1
ATOM 723 C C . THR A 1 86 ? 11.413 -0.042 -6.290 1.00 79.50 86 THR A C 1
ATOM 725 O O . THR A 1 86 ? 10.243 0.092 -6.660 1.00 79.50 86 THR A O 1
ATOM 728 N N . TRP A 1 87 ? 11.754 -0.953 -5.370 1.00 81.94 87 TRP A N 1
ATOM 729 C CA . TRP A 1 87 ? 10.759 -1.818 -4.724 1.00 81.94 87 TRP A CA 1
ATOM 730 C C . TRP A 1 87 ? 9.624 -1.018 -4.069 1.00 81.94 87 TRP A C 1
ATOM 732 O O . TRP A 1 87 ? 8.449 -1.349 -4.207 1.00 81.94 87 TRP A O 1
ATOM 742 N N . ARG A 1 88 ? 9.968 0.092 -3.408 1.00 82.56 88 ARG A N 1
ATOM 743 C CA . ARG A 1 88 ? 8.996 0.983 -2.766 1.00 82.56 88 ARG A CA 1
ATOM 744 C C . ARG A 1 88 ? 8.006 1.584 -3.765 1.00 82.56 88 ARG A C 1
ATOM 746 O O . ARG A 1 88 ? 6.814 1.613 -3.482 1.00 82.56 88 ARG A O 1
ATOM 753 N N . GLU A 1 89 ? 8.482 2.048 -4.919 1.00 83.56 89 GLU A N 1
ATOM 754 C CA . GLU A 1 89 ? 7.612 2.598 -5.968 1.00 83.56 89 GLU A CA 1
ATOM 755 C C . GLU A 1 89 ? 6.670 1.539 -6.529 1.00 83.56 89 GLU A C 1
ATOM 757 O O . GLU A 1 89 ? 5.496 1.820 -6.753 1.00 83.56 89 GLU A O 1
ATOM 762 N N . PHE A 1 90 ? 7.156 0.311 -6.701 1.00 85.69 90 PHE A N 1
ATOM 763 C CA . PHE A 1 90 ? 6.316 -0.797 -7.128 1.00 85.69 90 PHE A CA 1
ATOM 764 C C . PHE A 1 90 ? 5.239 -1.158 -6.108 1.00 85.69 90 PHE A C 1
ATOM 766 O O . PHE A 1 90 ? 4.090 -1.367 -6.495 1.00 85.69 90 PHE A O 1
ATOM 773 N N . CYS A 1 91 ? 5.583 -1.221 -4.818 1.00 87.88 91 CYS A N 1
ATOM 774 C CA . CYS A 1 91 ? 4.608 -1.456 -3.755 1.00 87.88 91 CYS A CA 1
ATOM 775 C C . CYS A 1 91 ? 3.499 -0.402 -3.804 1.00 87.88 91 CYS A C 1
ATOM 777 O O . CYS A 1 91 ? 2.323 -0.758 -3.884 1.00 87.88 91 CYS A O 1
ATOM 779 N N . SER A 1 92 ? 3.872 0.882 -3.850 1.00 87.44 92 SER A N 1
ATOM 780 C CA . SER A 1 92 ? 2.911 1.982 -3.966 1.00 87.44 92 SER A CA 1
ATOM 781 C C . SER A 1 92 ? 2.060 1.860 -5.227 1.00 87.44 92 SER A C 1
ATOM 783 O O . SER A 1 92 ? 0.838 1.828 -5.127 1.00 87.44 92 SER A O 1
ATOM 785 N N . PHE A 1 93 ? 2.680 1.675 -6.396 1.00 88.06 93 PHE A N 1
ATOM 786 C CA . PHE A 1 93 ? 1.962 1.513 -7.660 1.00 88.06 93 PHE A CA 1
ATOM 787 C C . PHE A 1 93 ? 0.942 0.373 -7.597 1.00 88.06 93 PHE A C 1
ATOM 789 O O . PHE A 1 93 ? -0.219 0.549 -7.953 1.00 88.06 93 PHE A O 1
ATOM 796 N N . THR A 1 94 ? 1.372 -0.799 -7.130 1.00 88.38 94 THR A N 1
ATOM 797 C CA . THR A 1 94 ? 0.555 -2.019 -7.100 1.00 88.38 94 THR A CA 1
ATOM 798 C C . THR A 1 94 ? -0.619 -1.875 -6.134 1.00 88.38 94 THR A C 1
ATOM 800 O O . THR A 1 94 ? -1.705 -2.400 -6.393 1.00 88.38 94 THR A O 1
ATOM 803 N N . LYS A 1 95 ? -0.418 -1.136 -5.037 1.00 88.81 95 LYS A N 1
ATOM 804 C CA . LYS A 1 95 ? -1.467 -0.766 -4.084 1.00 88.81 95 LYS A CA 1
ATOM 805 C C . LYS A 1 95 ? -2.448 0.239 -4.689 1.00 88.81 95 LYS A C 1
ATOM 807 O O . LYS A 1 95 ? -3.654 0.082 -4.529 1.00 88.81 95 LYS A O 1
ATOM 812 N N . ASP A 1 96 ? -1.946 1.225 -5.424 1.00 88.69 96 ASP A N 1
ATOM 813 C CA . ASP A 1 96 ? -2.748 2.273 -6.066 1.00 88.69 96 ASP A CA 1
ATOM 814 C C . ASP A 1 96 ? -3.607 1.749 -7.223 1.00 88.69 96 ASP A C 1
ATOM 816 O O . ASP A 1 96 ? -4.624 2.353 -7.554 1.00 88.69 96 ASP A O 1
ATOM 820 N N . GLN A 1 97 ? -3.276 0.580 -7.782 1.00 86.25 97 GLN A N 1
ATOM 821 C CA . GLN A 1 97 ? -4.159 -0.114 -8.727 1.00 86.25 97 GLN A CA 1
ATOM 822 C C . GLN A 1 97 ? -5.461 -0.627 -8.084 1.00 86.25 97 GLN A C 1
ATOM 824 O O . GLN A 1 97 ? -6.427 -0.876 -8.803 1.00 86.25 97 GLN A O 1
ATOM 829 N N . LEU A 1 98 ? -5.507 -0.820 -6.759 1.00 85.88 98 LEU A N 1
ATOM 830 C CA . LEU A 1 98 ? -6.712 -1.298 -6.065 1.00 85.88 98 LEU A CA 1
ATOM 831 C C . LEU A 1 98 ? -7.736 -0.186 -5.852 1.00 85.88 98 LEU A C 1
ATOM 833 O O . LEU A 1 98 ? -8.940 -0.395 -5.975 1.00 85.88 98 LEU A O 1
ATOM 837 N N . GLU A 1 99 ? -7.247 0.983 -5.461 1.00 83.25 99 GLU A N 1
ATOM 838 C CA . GLU A 1 99 ? -8.047 2.160 -5.166 1.00 83.25 99 GLU A CA 1
ATOM 839 C C . GLU A 1 99 ? -7.136 3.378 -5.278 1.00 83.25 99 GLU A C 1
ATOM 841 O O . GLU A 1 99 ? -5.989 3.338 -4.827 1.00 83.25 99 GLU A O 1
ATOM 846 N N . ASP A 1 100 ? -7.665 4.461 -5.843 1.00 83.50 100 ASP A N 1
ATOM 847 C CA . ASP A 1 100 ? -6.966 5.740 -5.914 1.00 83.50 100 ASP A CA 1
ATOM 848 C C . ASP A 1 100 ? -6.443 6.149 -4.517 1.00 83.50 100 ASP A C 1
ATOM 850 O O . ASP A 1 100 ? -7.205 6.095 -3.541 1.00 83.50 100 ASP A O 1
ATOM 854 N N . PRO A 1 101 ? -5.163 6.548 -4.387 1.00 84.00 101 PRO A N 1
ATOM 855 C CA . PRO A 1 101 ? -4.549 6.818 -3.089 1.00 84.00 101 PRO A CA 1
ATOM 856 C C . PRO A 1 101 ? -5.250 7.943 -2.322 1.00 84.00 101 PRO A C 1
ATOM 858 O O . PRO A 1 101 ? -5.350 7.874 -1.096 1.00 84.00 101 PRO A O 1
ATOM 861 N N . ILE A 1 102 ? -5.793 8.948 -3.019 1.00 82.06 102 ILE A N 1
ATOM 862 C CA . ILE A 1 102 ? -6.531 10.049 -2.392 1.00 82.06 102 ILE A CA 1
ATOM 863 C C . ILE A 1 102 ? -7.851 9.518 -1.830 1.00 82.06 102 ILE A C 1
ATOM 865 O O . ILE A 1 102 ? -8.187 9.788 -0.675 1.00 82.06 102 ILE A O 1
ATOM 869 N N . LYS A 1 103 ? -8.587 8.712 -2.605 1.00 83.12 103 LYS A N 1
ATOM 870 C CA . LYS A 1 103 ? -9.826 8.070 -2.130 1.00 83.12 103 LYS A CA 1
ATOM 871 C C . LYS A 1 103 ? -9.570 7.158 -0.931 1.00 83.12 103 LYS A C 1
ATOM 873 O O . LYS A 1 103 ? -10.306 7.233 0.056 1.00 83.12 103 LYS A O 1
ATOM 878 N N . ARG A 1 104 ? -8.509 6.349 -0.986 1.00 85.69 104 ARG A N 1
ATOM 879 C CA . ARG A 1 104 ? -8.111 5.447 0.099 1.00 85.69 104 ARG A CA 1
ATOM 880 C C . ARG A 1 104 ? -7.772 6.219 1.376 1.00 85.69 104 ARG A C 1
ATOM 882 O O . ARG A 1 104 ? -8.295 5.882 2.438 1.00 85.69 104 ARG A O 1
ATOM 889 N N . GLY A 1 105 ? -7.005 7.306 1.268 1.00 85.00 105 GLY A N 1
ATOM 890 C CA . GLY A 1 105 ? -6.679 8.179 2.399 1.00 85.00 105 GLY A CA 1
ATOM 891 C C . GLY A 1 105 ? -7.904 8.876 3.002 1.00 85.00 105 GLY A C 1
ATOM 892 O O . GLY A 1 105 ? -8.069 8.893 4.221 1.00 85.00 105 GLY A O 1
ATOM 893 N N . LEU A 1 106 ? -8.831 9.377 2.176 1.00 85.12 106 LEU A N 1
ATOM 894 C CA . LEU A 1 106 ? -10.090 9.974 2.651 1.00 85.12 106 LEU A CA 1
ATOM 895 C C . LEU A 1 106 ? -10.971 8.960 3.395 1.00 85.12 106 LEU A C 1
ATOM 897 O O . LEU A 1 106 ? -11.564 9.274 4.436 1.00 85.12 106 LEU A O 1
ATOM 901 N N . LYS A 1 107 ? -11.049 7.731 2.878 1.00 87.38 107 LYS A N 1
ATOM 902 C CA . LYS A 1 107 ? -11.768 6.626 3.515 1.00 87.38 107 LYS A CA 1
ATOM 903 C C . LYS A 1 107 ? -11.120 6.244 4.842 1.00 87.38 107 LYS A C 1
ATOM 905 O O . LYS A 1 107 ? -11.832 6.104 5.836 1.00 87.38 107 LYS A O 1
ATOM 910 N N . ALA A 1 108 ? -9.793 6.144 4.881 1.00 87.88 108 ALA A N 1
ATOM 911 C CA . ALA A 1 108 ? -9.043 5.866 6.098 1.00 87.88 108 ALA A CA 1
ATOM 912 C C . ALA A 1 108 ? -9.257 6.953 7.158 1.00 87.88 108 ALA A C 1
ATOM 914 O O . ALA A 1 108 ? -9.620 6.626 8.283 1.00 87.88 108 ALA A O 1
ATOM 915 N N . ALA A 1 109 ? -9.171 8.235 6.787 1.00 86.62 109 ALA A N 1
ATOM 916 C CA . ALA A 1 109 ? -9.434 9.362 7.686 1.00 86.62 109 ALA A CA 1
ATOM 917 C C . ALA A 1 109 ? -10.860 9.328 8.249 1.00 86.62 109 ALA A C 1
ATOM 919 O O . ALA A 1 109 ? -11.084 9.513 9.448 1.00 86.62 109 ALA A O 1
ATOM 920 N N . THR A 1 110 ? -11.839 9.038 7.391 1.00 87.81 110 THR A N 1
ATOM 921 C CA . THR A 1 110 ? -13.244 8.926 7.797 1.00 87.81 110 THR A CA 1
ATOM 922 C C . THR A 1 110 ? -13.455 7.771 8.773 1.00 87.81 110 THR A C 1
ATOM 924 O O . THR A 1 110 ? -14.107 7.953 9.805 1.00 87.81 110 THR A O 1
ATOM 927 N N . ASN A 1 111 ? -12.902 6.597 8.464 1.00 90.06 111 ASN A N 1
ATOM 928 C CA . ASN A 1 111 ? -13.006 5.408 9.303 1.00 90.06 111 ASN A CA 1
ATOM 929 C C . ASN A 1 111 ? -12.279 5.600 10.628 1.00 90.06 111 ASN A C 1
ATOM 931 O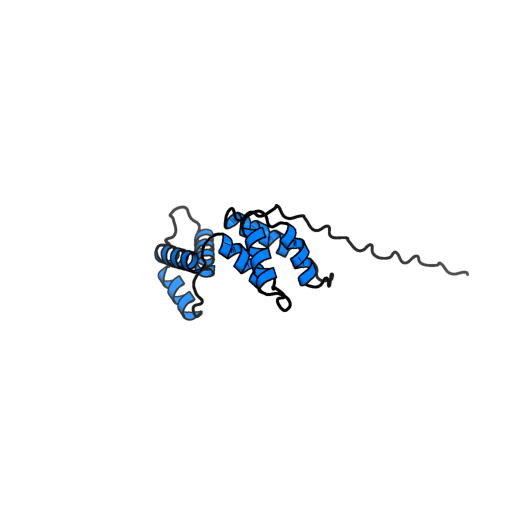 O . ASN A 1 111 ? -12.828 5.251 11.666 1.00 90.06 111 ASN A O 1
ATOM 935 N N . PHE A 1 112 ? -11.101 6.222 10.609 1.00 88.94 112 PHE A N 1
ATOM 936 C CA . PHE A 1 112 ? -10.315 6.509 11.802 1.00 88.94 112 PHE A CA 1
ATOM 937 C C . PHE A 1 112 ? -11.087 7.441 12.729 1.00 88.94 112 PHE A C 1
ATOM 939 O O . PHE A 1 112 ? -11.289 7.139 13.903 1.00 88.94 112 PHE A O 1
ATOM 946 N N . ARG A 1 113 ? -11.644 8.535 12.194 1.00 86.19 113 ARG A N 1
ATOM 947 C CA . ARG A 1 113 ? -12.470 9.467 12.974 1.00 86.19 113 ARG A CA 1
ATOM 948 C C . ARG A 1 113 ? -13.679 8.782 13.610 1.00 86.19 113 ARG A C 1
ATOM 950 O O . ARG A 1 113 ? -14.001 9.087 14.752 1.00 86.19 113 ARG A O 1
ATOM 957 N N . LYS A 1 114 ? -14.312 7.838 12.915 1.00 90.38 114 LYS A N 1
ATOM 958 C CA . LYS A 1 114 ? -15.481 7.092 13.412 1.00 90.38 114 LYS A CA 1
ATOM 959 C C . LYS A 1 114 ? -15.133 5.857 14.248 1.00 90.38 114 LYS A C 1
ATOM 961 O O . LYS A 1 114 ? -16.034 5.280 14.844 1.00 90.38 114 LYS A O 1
ATOM 966 N N . ALA A 1 115 ? -13.869 5.440 14.273 1.00 91.38 115 ALA A N 1
ATOM 967 C CA . ALA A 1 115 ? -13.455 4.217 14.940 1.00 91.38 115 ALA A CA 1
ATOM 968 C C . ALA A 1 115 ? -13.707 4.312 16.448 1.00 91.38 115 ALA A C 1
ATOM 970 O O . ALA A 1 115 ? -13.256 5.264 17.093 1.00 91.38 115 ALA A O 1
ATOM 971 N N . LEU A 1 116 ? -14.409 3.306 16.960 1.00 92.00 116 LEU A N 1
ATOM 972 C CA . LEU A 1 116 ? -14.605 2.985 18.368 1.00 92.00 116 LEU A CA 1
ATOM 973 C C . LEU A 1 116 ? -14.340 1.486 18.522 1.00 92.00 116 LEU A C 1
ATOM 975 O O . LEU A 1 116 ? -14.645 0.715 17.605 1.00 92.00 116 LEU A O 1
ATOM 979 N N . GLN A 1 117 ? -13.769 1.088 19.656 1.00 91.81 117 GLN A N 1
ATOM 980 C CA . GLN A 1 117 ? -13.557 -0.322 19.966 1.00 91.81 117 GLN A CA 1
ATOM 981 C C . GLN A 1 117 ? -14.915 -1.026 20.079 1.00 91.81 117 GLN A C 1
ATOM 983 O O . GLN A 1 117 ? -15.805 -0.550 20.786 1.00 91.81 117 GLN A O 1
ATOM 988 N N . GLN A 1 118 ? -15.086 -2.145 19.373 1.00 91.94 118 GLN A N 1
ATOM 989 C CA . GLN A 1 118 ? -16.309 -2.947 19.485 1.00 91.94 118 GLN A CA 1
ATOM 990 C C . GLN A 1 118 ? -16.337 -3.724 20.813 1.00 91.94 118 GLN A C 1
ATOM 992 O O . GLN A 1 118 ? -15.268 -4.066 21.325 1.00 91.94 118 GLN A O 1
ATOM 997 N N . PRO A 1 119 ? -17.523 -4.049 21.367 1.00 91.25 119 PRO A N 1
ATOM 998 C CA . PRO A 1 119 ? -17.638 -4.736 22.659 1.00 91.25 119 PRO A CA 1
ATOM 999 C C . PRO A 1 119 ? -16.897 -6.080 22.743 1.00 91.25 119 PRO A C 1
ATOM 1001 O O . PRO A 1 119 ? -16.456 -6.475 23.818 1.00 91.25 119 PRO A O 1
ATOM 1004 N N . ASP A 1 120 ? -16.757 -6.781 21.620 1.00 93.88 120 ASP A N 1
ATOM 1005 C CA . ASP A 1 120 ? -16.090 -8.080 21.478 1.00 93.88 120 ASP A CA 1
ATOM 1006 C C . ASP A 1 120 ? -14.647 -7.975 20.946 1.00 93.88 120 ASP A C 1
ATOM 1008 O O . ASP A 1 120 ? -13.934 -8.977 20.848 1.00 93.88 120 ASP A O 1
ATOM 1012 N N . GLN A 1 121 ? -14.182 -6.768 20.616 1.00 93.62 121 GLN A N 1
ATOM 1013 C CA . GLN A 1 121 ? -12.852 -6.539 20.068 1.00 93.62 121 GLN A CA 1
ATOM 1014 C C . GLN A 1 121 ? -11.827 -6.362 21.189 1.00 93.62 121 GLN A C 1
ATOM 1016 O O . GLN A 1 121 ? -11.997 -5.552 22.097 1.00 93.62 121 GLN A O 1
ATOM 1021 N N . THR A 1 122 ? -10.707 -7.080 21.106 1.00 94.88 122 THR A N 1
ATOM 1022 C CA . THR A 1 122 ? -9.592 -6.881 22.044 1.00 94.88 122 THR A CA 1
ATOM 1023 C C . THR A 1 122 ? -8.906 -5.532 21.812 1.00 94.88 122 THR A C 1
ATOM 1025 O O . THR A 1 122 ? -8.867 -5.032 20.686 1.00 94.88 122 THR A O 1
ATOM 1028 N N . VAL A 1 123 ? -8.286 -4.972 22.857 1.00 91.25 123 VAL A N 1
ATOM 1029 C CA . VAL A 1 123 ? -7.508 -3.720 22.756 1.00 91.25 123 VAL A CA 1
ATOM 1030 C C . VAL A 1 123 ? -6.407 -3.838 21.699 1.00 91.25 123 VAL A C 1
ATOM 1032 O O . VAL A 1 123 ? -6.229 -2.932 20.893 1.00 91.25 123 VAL A O 1
ATOM 1035 N N . TRP A 1 124 ? -5.724 -4.985 21.638 1.00 91.12 124 TRP A N 1
ATOM 1036 C CA . TRP A 1 124 ? -4.713 -5.265 20.615 1.00 91.12 124 TRP A CA 1
ATOM 1037 C C . TRP A 1 124 ? -5.292 -5.247 19.200 1.00 91.12 124 TRP A C 1
ATOM 1039 O O . TRP A 1 124 ? -4.742 -4.590 18.322 1.00 91.12 124 TRP A O 1
ATOM 1049 N N . ALA A 1 125 ? -6.424 -5.920 18.977 1.00 88.44 125 ALA A N 1
ATOM 1050 C CA . ALA A 1 125 ? -7.071 -5.924 17.668 1.00 88.44 125 ALA A CA 1
ATOM 1051 C C . ALA A 1 125 ? -7.554 -4.524 17.257 1.00 88.44 125 ALA A C 1
ATOM 1053 O O . ALA A 1 125 ? -7.518 -4.190 16.073 1.00 88.44 125 ALA A O 1
ATOM 1054 N N . PHE A 1 126 ? -7.995 -3.704 18.215 1.00 91.94 126 PHE A N 1
ATOM 1055 C CA . PHE A 1 126 ? -8.381 -2.321 17.952 1.00 91.94 126 PHE A CA 1
ATOM 1056 C C . PHE A 1 126 ? -7.171 -1.435 17.632 1.00 91.94 126 PHE A C 1
ATOM 1058 O O . PHE A 1 126 ? -7.200 -0.714 16.638 1.00 91.94 126 PHE A O 1
ATOM 1065 N N . ALA A 1 127 ? -6.081 -1.551 18.394 1.00 89.00 127 ALA A N 1
ATOM 1066 C CA . ALA A 1 127 ? -4.835 -0.833 18.131 1.00 89.00 127 ALA A CA 1
ATOM 1067 C C . ALA A 1 127 ? -4.273 -1.166 16.739 1.00 89.00 127 ALA A C 1
ATOM 1069 O O . ALA A 1 127 ? -4.008 -0.259 15.955 1.00 89.00 127 ALA A O 1
ATOM 1070 N N . THR A 1 128 ? -4.200 -2.453 16.378 1.00 88.31 128 THR A N 1
ATOM 1071 C CA . THR A 1 128 ? -3.767 -2.879 15.037 1.00 88.31 128 THR A CA 1
ATOM 1072 C C . THR A 1 128 ? -4.678 -2.330 13.936 1.00 88.31 128 THR A C 1
ATOM 1074 O O . THR A 1 128 ? -4.197 -1.926 12.879 1.00 88.31 128 THR A O 1
ATOM 1077 N N . TYR A 1 129 ? -5.996 -2.279 14.157 1.00 88.69 129 TYR A N 1
ATOM 1078 C CA . TYR A 1 129 ? -6.917 -1.664 13.199 1.00 88.69 129 TYR A CA 1
ATOM 1079 C C . TYR A 1 129 ? -6.639 -0.166 13.009 1.00 88.6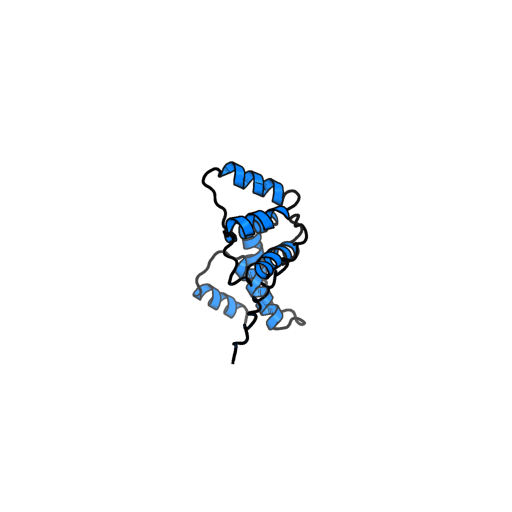9 129 TYR A C 1
ATOM 1081 O O . TYR A 1 129 ? -6.610 0.305 11.871 1.00 88.69 129 TYR A O 1
ATOM 1089 N N . LEU A 1 130 ? -6.397 0.572 14.096 1.00 89.38 130 LEU A N 1
ATOM 1090 C CA . LEU A 1 130 ? -6.038 1.988 14.022 1.00 89.38 130 LEU A CA 1
ATOM 1091 C C . LEU A 1 130 ? -4.717 2.191 13.274 1.00 89.38 130 LEU A C 1
ATOM 1093 O O . LEU A 1 130 ? -4.688 3.006 12.360 1.00 89.38 130 LEU A O 1
ATOM 1097 N N . GLU A 1 131 ? -3.674 1.411 13.566 1.00 87.94 131 GLU A N 1
ATOM 1098 C CA . GLU A 1 131 ? -2.382 1.481 12.863 1.00 87.94 131 GLU A CA 1
ATOM 1099 C C . GLU A 1 131 ? -2.519 1.268 11.347 1.00 87.94 131 GLU A C 1
ATOM 1101 O O . GLU A 1 131 ? -1.886 1.966 10.552 1.00 87.94 131 GLU A O 1
ATOM 1106 N N . VAL A 1 132 ? -3.383 0.338 10.923 1.00 87.44 132 VAL A N 1
ATOM 1107 C CA . VAL A 1 132 ? -3.662 0.114 9.496 1.00 87.44 132 VAL A CA 1
ATOM 1108 C C . VAL A 1 132 ? -4.291 1.354 8.867 1.00 87.44 132 VAL A C 1
ATOM 1110 O O . VAL A 1 132 ? -3.877 1.758 7.781 1.00 87.44 132 VAL A O 1
ATOM 1113 N N . LEU A 1 133 ? -5.259 1.982 9.537 1.00 88.50 133 LEU A N 1
ATOM 1114 C CA . LEU A 1 133 ? -5.867 3.218 9.047 1.00 88.50 133 LEU A CA 1
ATOM 1115 C C . LEU A 1 133 ? -4.855 4.368 9.002 1.00 88.50 133 LEU A C 1
ATOM 1117 O O . LEU A 1 133 ? -4.810 5.075 8.000 1.00 88.50 133 LEU A O 1
ATOM 1121 N N . GLU A 1 134 ? -4.027 4.525 10.041 1.00 87.31 134 GLU A N 1
ATOM 1122 C CA . GLU A 1 134 ? -2.961 5.536 10.103 1.00 87.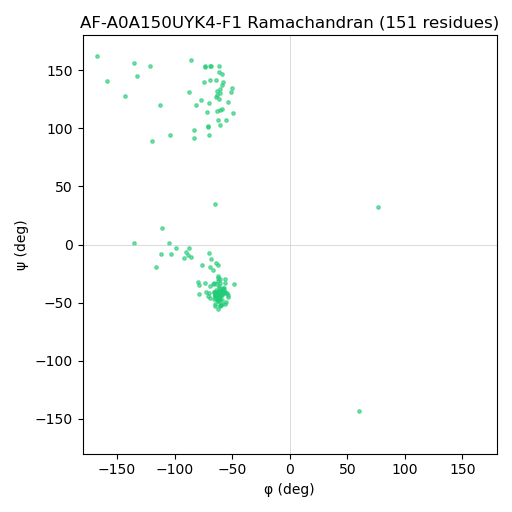31 134 GLU A CA 1
ATOM 1123 C C . GLU A 1 134 ? -1.977 5.404 8.938 1.00 87.31 134 GLU A C 1
ATOM 1125 O O . GLU A 1 134 ? -1.558 6.412 8.373 1.00 87.31 134 GLU A O 1
ATOM 1130 N N . SER A 1 135 ? -1.663 4.173 8.523 1.00 84.38 135 SER A N 1
ATOM 1131 C CA . SER A 1 135 ? -0.728 3.910 7.421 1.00 84.38 135 SER A CA 1
ATOM 1132 C C . SER A 1 135 ? -1.199 4.423 6.051 1.00 84.38 135 SER A C 1
ATOM 1134 O O . SER A 1 135 ? -0.396 4.522 5.123 1.00 84.38 135 SER A O 1
ATOM 1136 N N . GLU A 1 136 ? -2.489 4.743 5.913 1.00 85.81 136 GLU A N 1
ATOM 1137 C CA . GLU A 1 136 ? -3.092 5.302 4.695 1.00 85.81 136 GLU A CA 1
ATOM 1138 C C . GLU A 1 136 ? -3.353 6.810 4.791 1.00 85.81 136 GLU A C 1
ATOM 1140 O O . GLU A 1 136 ? -3.768 7.428 3.807 1.00 85.81 136 GLU A O 1
ATOM 1145 N N . LEU A 1 137 ? -3.175 7.413 5.968 1.00 83.62 137 LEU A N 1
ATOM 1146 C CA . LEU A 1 137 ? -3.364 8.847 6.147 1.00 83.62 137 LEU A CA 1
ATOM 1147 C C . LEU A 1 137 ? -2.205 9.621 5.509 1.00 83.62 137 LEU A C 1
ATOM 1149 O O . LEU A 1 137 ? -1.079 9.135 5.391 1.00 83.62 137 LEU A O 1
ATOM 1153 N N . LEU A 1 138 ? -2.483 10.865 5.113 1.00 72.94 138 LEU A N 1
ATOM 1154 C CA . LEU A 1 138 ? -1.429 11.778 4.674 1.00 72.94 138 LEU A CA 1
ATOM 1155 C C . LEU A 1 138 ? -0.412 11.973 5.811 1.00 72.94 138 LEU A C 1
ATOM 1157 O O . LEU A 1 138 ? -0.826 11.988 6.969 1.00 72.94 138 LEU A O 1
ATOM 1161 N N . PRO A 1 139 ? 0.886 12.158 5.513 1.00 67.44 139 PRO A N 1
ATOM 1162 C CA . PRO A 1 139 ? 1.907 12.308 6.543 1.00 67.44 139 PRO A CA 1
ATOM 1163 C C . PRO A 1 139 ? 1.537 13.421 7.532 1.00 67.44 139 PRO A C 1
ATOM 1165 O O . PRO A 1 139 ? 1.344 14.570 7.136 1.00 67.44 139 PRO A O 1
ATOM 1168 N N . TYR A 1 140 ? 1.454 13.087 8.818 1.00 67.69 140 TYR A N 1
ATOM 1169 C CA . TYR A 1 140 ? 1.279 14.047 9.906 1.00 67.69 140 TYR A CA 1
ATOM 1170 C C . TYR A 1 140 ? 2.437 13.933 10.901 1.00 67.69 140 TYR A C 1
ATOM 1172 O O . TYR A 1 140 ? 3.083 12.892 11.011 1.00 67.69 140 TYR A O 1
ATOM 1180 N N . SER A 1 141 ? 2.736 15.029 11.603 1.00 71.31 141 SER A N 1
ATOM 1181 C CA . SER A 1 141 ? 3.776 15.046 12.635 1.00 71.31 141 SER A CA 1
ATOM 1182 C C . SER A 1 141 ? 3.446 14.069 13.770 1.00 71.31 141 SER A C 1
ATOM 1184 O O . SER A 1 141 ? 2.282 13.795 14.059 1.00 71.31 141 SER A O 1
ATOM 1186 N N . GLU A 1 142 ? 4.468 13.574 14.466 1.00 72.38 142 GLU A N 1
ATOM 1187 C CA . GLU A 1 142 ? 4.294 12.670 15.612 1.00 72.38 142 GLU A CA 1
ATOM 1188 C C . GLU A 1 142 ? 3.388 13.269 16.706 1.00 72.38 142 GLU A C 1
ATOM 1190 O O . GLU A 1 142 ? 2.582 12.563 17.306 1.00 72.38 142 GLU A O 1
ATOM 1195 N N . ALA A 1 143 ? 3.418 14.592 16.889 1.00 68.56 143 ALA A N 1
ATOM 1196 C CA . ALA A 1 143 ? 2.510 15.299 17.791 1.00 68.56 143 ALA A CA 1
ATOM 1197 C C . ALA A 1 143 ? 1.029 15.120 17.404 1.00 68.56 143 ALA A C 1
ATOM 1199 O O . ALA A 1 143 ? 0.193 14.853 18.269 1.00 68.56 143 ALA A O 1
ATOM 1200 N N . HIS A 1 144 ? 0.701 15.195 16.109 1.00 68.38 144 HIS A N 1
ATOM 1201 C CA . HIS A 1 144 ? -0.656 14.922 15.627 1.00 68.38 144 HIS A CA 1
ATOM 1202 C C . HIS A 1 144 ? -1.046 13.451 15.829 1.00 68.38 144 HIS A C 1
ATOM 1204 O O . HIS A 1 144 ? -2.203 13.170 16.135 1.00 68.38 144 HIS A O 1
ATOM 1210 N N . ARG A 1 145 ? -0.084 12.518 15.738 1.00 70.19 145 ARG A N 1
ATOM 1211 C CA . ARG A 1 145 ? -0.310 11.092 16.038 1.00 70.19 145 ARG A CA 1
ATOM 1212 C C . ARG A 1 145 ? -0.760 10.886 17.470 1.00 70.19 145 ARG A C 1
ATOM 1214 O O . ARG A 1 145 ? -1.795 10.281 17.726 1.00 70.19 145 ARG A O 1
ATOM 1221 N N . VAL A 1 146 ? 0.016 11.429 18.400 1.00 75.94 146 VAL A N 1
ATOM 1222 C CA . VAL A 1 146 ? -0.229 11.295 19.833 1.00 75.94 146 VAL A CA 1
ATOM 1223 C C . VAL A 1 146 ? -1.573 11.926 20.205 1.00 75.94 146 VAL A C 1
ATOM 1225 O O . VAL A 1 146 ? -2.378 11.294 20.884 1.00 75.94 146 VAL A O 1
ATOM 1228 N N . GLN A 1 147 ? -1.867 13.126 19.695 1.00 72.38 147 GLN A N 1
ATOM 1229 C CA . GLN A 1 147 ? -3.153 13.794 19.915 1.00 72.38 147 GLN A CA 1
ATOM 1230 C C . GLN A 1 147 ? -4.340 12.969 19.392 1.00 72.38 147 GLN A C 1
ATOM 1232 O O . GLN A 1 147 ? -5.368 12.864 20.063 1.00 72.38 147 GLN A O 1
ATOM 1237 N N . HIS A 1 148 ? -4.206 12.357 18.215 1.00 71.50 148 HIS A N 1
ATOM 1238 C CA . HIS A 1 148 ? -5.239 11.493 17.653 1.00 71.50 148 HIS A CA 1
ATOM 1239 C C . HIS A 1 148 ? -5.458 10.223 18.477 1.00 71.50 148 HIS A C 1
ATOM 1241 O O . HIS A 1 148 ? -6.612 9.868 18.710 1.00 71.50 148 HIS A O 1
ATOM 1247 N N . ILE A 1 149 ? -4.400 9.578 18.971 1.00 73.00 149 ILE A N 1
ATOM 1248 C CA . ILE A 1 149 ? -4.521 8.407 19.851 1.00 73.00 149 ILE A CA 1
ATOM 1249 C C . ILE A 1 149 ? -5.245 8.785 21.148 1.00 73.00 149 ILE A C 1
ATOM 1251 O O . ILE A 1 149 ? -6.199 8.111 21.527 1.00 73.00 149 ILE A O 1
ATOM 1255 N N . TYR A 1 150 ? -4.873 9.898 21.789 1.00 72.88 150 TYR A N 1
ATOM 1256 C CA . TYR A 1 150 ? -5.555 10.359 23.004 1.00 72.88 150 TYR A CA 1
ATOM 1257 C C . TYR A 1 150 ? -7.029 10.704 22.779 1.00 72.88 150 TYR A C 1
ATOM 1259 O O . TYR A 1 150 ? -7.827 10.542 23.691 1.00 72.88 150 TYR A O 1
ATOM 1267 N N . SER A 1 151 ? -7.422 11.123 21.572 1.00 73.69 151 SER A N 1
ATOM 1268 C CA . SER A 1 151 ? -8.838 11.360 21.243 1.00 73.69 151 SER A CA 1
ATOM 1269 C C . SER A 1 151 ? -9.688 10.080 21.151 1.00 73.69 151 SER A C 1
ATOM 1271 O O . SER A 1 151 ? -10.902 10.165 20.957 1.00 73.69 151 SER A O 1
ATOM 1273 N N . LYS A 1 152 ? -9.050 8.903 21.221 1.00 69.81 152 LYS A N 1
ATOM 1274 C CA . LYS A 1 152 ? -9.659 7.571 21.082 1.00 69.81 152 LYS A CA 1
ATOM 1275 C C . LYS A 1 152 ? -9.656 6.743 22.365 1.00 69.81 152 LYS A C 1
ATOM 1277 O O . LYS A 1 152 ? -10.261 5.671 22.353 1.00 69.81 152 LYS A O 1
ATOM 1282 N N . LEU A 1 153 ? -8.969 7.215 23.405 1.00 66.94 153 LEU A N 1
ATOM 1283 C CA . LEU A 1 153 ? -8.999 6.659 24.760 1.00 66.94 153 LEU A CA 1
ATOM 1284 C C . LEU A 1 153 ? -10.208 7.210 25.521 1.00 66.94 153 LEU A C 1
ATOM 1286 O O . LEU A 1 153 ? -10.781 6.433 26.313 1.00 66.94 153 LEU A O 1
#

Secondary structure (DSSP, 8-state):
-----------------PPPPPPB-S--HHHHHHHHHHHHHHHSS-SS----HHHHHHHHHTTB-SHHHHHHHHHHHHHTTT----HHHHHHHHHHTTS-HHHHHHHHHHHHHH----TT--HHHHHHHHHHHHTTSPP--HHHHHHHHHTT-

pLDDT: mean 77.15, std 15.27, range [37.66, 94.88]

Mean predicted aligned error: 11.66 Å

Foldseek 3Di:
DDDDDDDDDDPDPPPPDQDQAAADALPDPVSLVSLLVSLCVRPVPPPDDPDPQQVSVVVSLVSYDDPLNVVVVVVVVVPPDPDDDGPVNNSVSSNCSNDPLVVLQVVLVVCLVVDAADPPHDPVNSVVSNVVSVVSHDDDDVVVVVVSVVVHD

Radius of gyration: 22.44 Å; Cα contacts (8 Å, |Δi|>4): 85; chains: 1; bounding box: 73×56×46 Å

Solvent-accessible surface area (backbone atoms only — not comparable to full-atom values): 9518 Å² total; per-residue (Å²): 141,82,84,84,82,80,81,79,76,74,79,78,75,79,78,77,76,68,72,82,68,73,71,43,57,62,86,45,74,67,58,49,53,56,48,55,48,45,52,48,63,56,56,69,70,53,90,77,69,85,65,53,70,63,56,61,47,59,63,56,54,72,36,42,30,66,66,56,32,54,55,48,52,52,53,51,62,73,44,54,91,81,63,77,84,48,74,70,58,50,54,52,52,62,52,38,66,65,45,53,62,69,60,48,19,53,49,23,50,54,48,53,74,66,59,70,79,52,98,88,54,51,71,66,62,44,52,54,52,49,53,57,30,55,74,43,39,77,93,70,56,70,68,58,51,54,55,54,54,63,76,70,112

Sequence (153 aa):
MSASRSQHAHPTKRIFRLRDPKPYSGSSLRAYHEFIRVYESSFGLTLENSSVEKDKFMWFMQFLQGNPRDAWYMQCERMRPLYNPTWREFCSFTKDQLEDPIKRGLKAATNFRKALQQPDQTVWAFATYLEVLESELLPYSEAHRVQHIYSKL

Nearest PDB structures (foldseek):
  8uyo-assembly1_1  TM=4.369E-01  e=2.103E-01  Homo sapiens
  8rb3-assembly1_A  TM=4.128E-01  e=5.325E-01  Mus musculus
  8g6k-assembly1_A-2  TM=3.808E-01  e=3.061E+00  Human immunodeficiency virus 1
  2r6d-assembly1_C  TM=2.552E-01  e=7.750E+00  unclassified